Protein AF-A0A929NTL0-F1 (afdb_monomer_lite)

Sequence (170 aa):
MFKVDETRLASDGTKVRCSKCGHVWHVTPGEQPAERVEPVLSARDENDREDRSGGLDEPKTTDESDGEGTPEKEKPSPDGLTDEQRAKLAAARQKKPGGGFRTKVLFILLIVSGVLAAAYYVWQPDVLKKINQASQQPADVGEVDAMPVPAEPEKGGHIVGGEPPPQPAQ

Structure (mmCIF, N/CA/C/O backbone):
data_AF-A0A929NTL0-F1
#
_entry.id   AF-A0A929NTL0-F1
#
loop_
_atom_site.group_PDB
_atom_site.id
_atom_site.type_symbol
_atom_site.label_atom_id
_atom_site.label_alt_id
_atom_site.label_comp_id
_ato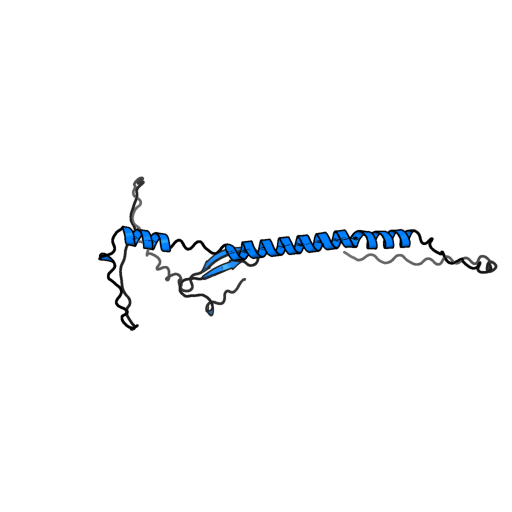m_site.label_asym_id
_atom_site.label_entity_id
_atom_site.label_seq_id
_atom_site.pdbx_PDB_ins_code
_atom_site.Cartn_x
_atom_site.Cartn_y
_atom_site.Cartn_z
_atom_site.occupancy
_atom_site.B_iso_or_equiv
_atom_site.auth_seq_id
_atom_site.auth_comp_id
_atom_site.auth_asym_id
_atom_site.auth_atom_id
_atom_site.pdbx_PDB_model_num
ATOM 1 N N . MET A 1 1 ? -24.865 -14.624 -1.974 1.00 55.94 1 MET A N 1
ATOM 2 C CA . MET A 1 1 ? -25.195 -14.648 -0.531 1.00 55.94 1 MET A CA 1
ATOM 3 C C . MET A 1 1 ? -23.915 -14.895 0.251 1.00 55.94 1 MET A C 1
ATOM 5 O O . MET A 1 1 ? -23.206 -15.835 -0.079 1.00 55.94 1 MET A O 1
ATOM 9 N N . PHE A 1 2 ? -23.583 -14.033 1.209 1.00 67.69 2 PHE A N 1
ATOM 10 C CA . PHE A 1 2 ? -22.428 -14.199 2.098 1.00 67.69 2 PHE A CA 1
ATOM 11 C C . PHE A 1 2 ? -22.909 -14.913 3.366 1.00 67.69 2 PHE A C 1
ATOM 13 O O . PHE A 1 2 ? -23.882 -14.460 3.963 1.00 67.69 2 PHE A O 1
ATOM 20 N N . LYS A 1 3 ? -22.289 -16.039 3.736 1.00 73.94 3 LYS A N 1
ATOM 21 C CA . LYS A 1 3 ? -22.595 -16.765 4.977 1.00 73.94 3 LYS A CA 1
ATOM 22 C C . LYS A 1 3 ? -21.547 -16.392 6.018 1.00 73.94 3 LYS A C 1
ATOM 24 O O . LYS A 1 3 ? -20.358 -16.596 5.784 1.00 73.94 3 LYS A O 1
ATOM 29 N N . VAL A 1 4 ? -21.993 -15.808 7.121 1.00 79.56 4 VAL A N 1
ATOM 30 C CA . VAL A 1 4 ? -21.158 -15.540 8.293 1.00 79.56 4 VAL A CA 1
ATOM 31 C C . VAL A 1 4 ? -21.244 -16.766 9.198 1.00 79.56 4 VAL A C 1
ATOM 33 O O . VAL A 1 4 ? -22.334 -17.276 9.421 1.00 79.56 4 VAL A O 1
ATOM 36 N N . ASP A 1 5 ? -20.103 -17.260 9.670 1.00 82.31 5 ASP A N 1
ATOM 37 C CA . ASP A 1 5 ? -20.047 -18.388 10.600 1.00 82.31 5 ASP A CA 1
ATOM 38 C C . ASP A 1 5 ? -20.305 -17.880 12.024 1.00 82.31 5 ASP A C 1
ATOM 40 O O . ASP A 1 5 ? -19.456 -17.213 12.620 1.00 82.31 5 ASP A O 1
ATOM 44 N N . GLU A 1 6 ? -21.502 -18.151 12.539 1.00 80.00 6 GLU A N 1
ATOM 45 C CA . GLU A 1 6 ? -21.987 -17.678 13.842 1.00 80.00 6 GLU A CA 1
ATOM 46 C C . GLU A 1 6 ? -21.120 -18.176 15.004 1.00 80.00 6 GLU A C 1
ATOM 48 O O . GLU A 1 6 ? -20.975 -17.476 16.002 1.00 80.00 6 GLU A O 1
ATOM 53 N N . THR A 1 7 ? -20.444 -19.319 14.843 1.00 83.56 7 THR A N 1
ATOM 54 C CA . THR A 1 7 ? -19.560 -19.895 15.874 1.00 83.56 7 THR A CA 1
ATOM 55 C C . THR A 1 7 ? -18.317 -19.050 16.154 1.00 83.56 7 THR A C 1
ATOM 57 O O . THR A 1 7 ? -17.641 -19.242 17.164 1.00 83.56 7 THR A O 1
ATOM 60 N N . ARG A 1 8 ? -17.996 -18.108 15.259 1.00 79.31 8 ARG A N 1
ATOM 61 C CA . ARG A 1 8 ? -16.840 -17.212 15.373 1.00 79.31 8 ARG A CA 1
ATOM 62 C C . ARG A 1 8 ? -17.197 -15.806 15.842 1.00 79.31 8 ARG A C 1
ATOM 64 O O . ARG A 1 8 ? -16.289 -14.983 15.972 1.00 79.31 8 ARG A O 1
ATOM 71 N N . LEU A 1 9 ? -18.477 -15.506 16.054 1.00 80.38 9 LEU A N 1
ATOM 72 C CA . LEU A 1 9 ? -18.896 -14.196 16.539 1.00 80.38 9 LEU A CA 1
ATOM 73 C C . LEU A 1 9 ? -18.898 -14.200 18.067 1.00 80.38 9 LEU A C 1
ATOM 75 O O . LEU A 1 9 ? -19.437 -15.102 18.699 1.00 80.38 9 LEU A O 1
ATOM 79 N N . ALA A 1 10 ? -18.281 -13.179 18.659 1.00 79.69 10 ALA A N 1
ATOM 80 C CA . ALA A 1 10 ? -18.352 -12.960 20.098 1.00 79.69 10 ALA A CA 1
ATOM 81 C C . ALA A 1 10 ? -19.790 -12.604 20.514 1.00 79.69 10 ALA A C 1
ATOM 83 O O . ALA A 1 10 ? -20.489 -11.918 19.763 1.00 79.69 10 ALA A O 1
ATOM 84 N N . SER A 1 11 ? -20.189 -13.024 21.719 1.00 77.56 11 SER A N 1
ATOM 85 C CA . SER A 1 11 ? -21.508 -12.762 22.321 1.00 77.56 11 SER A CA 1
ATOM 86 C C . SER A 1 11 ? -21.878 -11.278 22.337 1.00 77.56 11 SER A C 1
ATOM 88 O O . SER A 1 11 ? -23.022 -10.920 22.092 1.00 77.56 11 SER A O 1
ATOM 90 N N . ASP A 1 12 ? -20.890 -10.405 22.532 1.00 81.50 12 ASP A N 1
ATOM 91 C CA . ASP A 1 12 ? -21.095 -8.958 22.704 1.00 81.50 12 ASP A CA 1
ATOM 92 C C . ASP A 1 12 ? -21.202 -8.202 21.365 1.00 81.50 12 ASP A C 1
ATOM 94 O O . ASP A 1 12 ? -21.203 -6.970 21.304 1.00 81.50 12 ASP A O 1
ATOM 98 N N . GLY A 1 13 ? -21.258 -8.948 20.265 1.00 82.75 13 GLY A N 1
ATOM 99 C CA . GLY A 1 13 ? -21.271 -8.426 18.913 1.00 82.75 13 GLY A CA 1
ATOM 100 C C . GLY A 1 13 ? -19.878 -8.241 18.318 1.00 82.75 13 GLY A C 1
ATOM 101 O O . GLY A 1 13 ? -18.884 -7.940 18.977 1.00 82.75 13 GLY A O 1
ATOM 102 N N . THR A 1 14 ? -19.792 -8.450 17.006 1.00 88.94 14 THR A N 1
ATOM 103 C CA . THR A 1 14 ? -18.539 -8.417 16.247 1.00 88.94 14 THR A CA 1
ATOM 104 C C . THR A 1 14 ? -18.628 -7.382 15.131 1.00 88.94 14 THR A C 1
ATOM 106 O O . THR A 1 14 ? -19.611 -7.312 14.392 1.00 88.94 14 THR A O 1
ATOM 109 N N . LYS A 1 15 ? -17.573 -6.569 14.983 1.00 92.69 15 LYS A N 1
ATOM 110 C CA . LYS A 1 15 ? -17.407 -5.687 13.821 1.00 92.69 15 LYS A CA 1
ATOM 111 C C . LYS A 1 15 ? -16.991 -6.519 12.620 1.00 92.69 15 LYS A C 1
ATOM 113 O O . LYS A 1 15 ? -15.911 -7.108 12.617 1.00 92.69 15 LYS A O 1
ATOM 118 N N . VAL A 1 16 ? -17.808 -6.507 11.578 1.00 91.81 16 VAL A N 1
ATOM 119 C CA . VAL A 1 16 ? -17.531 -7.220 10.330 1.00 91.81 16 VAL A CA 1
ATOM 120 C C . VAL A 1 16 ? -17.243 -6.203 9.236 1.00 91.81 16 VAL A C 1
ATOM 122 O O . VAL A 1 16 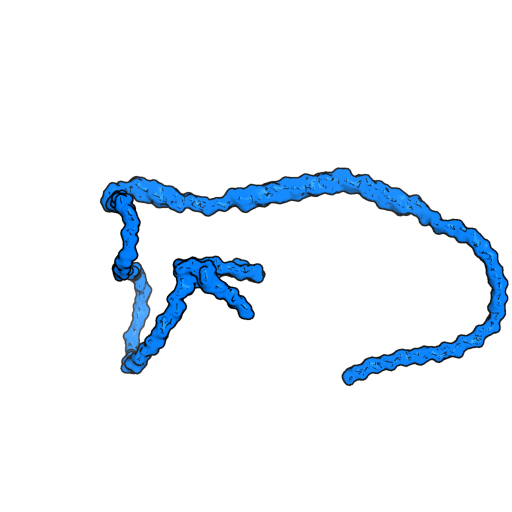? -17.900 -5.166 9.155 1.00 91.81 16 VAL A O 1
ATOM 125 N N . ARG A 1 17 ? -16.237 -6.480 8.403 1.00 92.19 17 ARG A N 1
ATOM 126 C CA . ARG A 1 17 ? -15.831 -5.605 7.299 1.00 92.19 17 ARG A CA 1
ATOM 127 C C . ARG A 1 17 ? -16.072 -6.288 5.959 1.00 92.19 17 ARG A C 1
ATOM 129 O O . ARG A 1 17 ? -15.604 -7.403 5.745 1.00 92.19 17 ARG A O 1
ATOM 136 N N . CYS A 1 18 ? -16.723 -5.590 5.032 1.00 88.69 18 CYS A N 1
ATOM 137 C CA . CYS A 1 18 ? -16.843 -6.041 3.651 1.00 88.69 18 CYS A CA 1
ATOM 138 C C . CYS A 1 18 ? -15.472 -6.082 2.973 1.00 88.69 18 CYS A C 1
ATOM 140 O O . CYS A 1 18 ? -14.798 -5.054 2.889 1.00 88.69 18 CYS A O 1
ATOM 142 N N . SER A 1 19 ? -15.086 -7.220 2.401 1.00 84.94 19 SER A N 1
ATOM 143 C CA . SER A 1 19 ? -13.852 -7.321 1.612 1.00 84.94 19 SER A CA 1
ATOM 144 C C . SER A 1 19 ? -13.919 -6.543 0.292 1.00 84.94 19 SER A C 1
ATOM 146 O O . SER A 1 19 ? -12.888 -6.087 -0.190 1.00 84.94 19 SER A O 1
ATOM 148 N N . LYS A 1 20 ? -15.120 -6.355 -0.278 1.00 88.88 20 LYS A N 1
ATOM 149 C CA . LYS A 1 20 ? -15.306 -5.713 -1.589 1.00 88.88 20 LYS A CA 1
ATOM 150 C C . LYS A 1 20 ? -15.350 -4.185 -1.521 1.00 88.88 20 LYS A C 1
ATOM 152 O O . LYS A 1 20 ? -14.688 -3.527 -2.310 1.00 88.88 20 LYS A O 1
ATOM 157 N N . CYS A 1 21 ? -16.141 -3.620 -0.607 1.00 94.19 21 CYS A N 1
ATOM 158 C CA . CYS A 1 21 ? -16.336 -2.165 -0.500 1.00 94.19 21 CYS A CA 1
ATOM 159 C C . CYS A 1 21 ? -15.774 -1.553 0.790 1.00 94.19 21 CYS A C 1
ATOM 161 O O . CYS A 1 21 ? -15.769 -0.338 0.940 1.00 94.19 21 CYS A O 1
ATOM 163 N N . GLY A 1 22 ? -15.288 -2.367 1.731 1.00 91.62 22 GLY A N 1
ATOM 164 C CA . GLY A 1 22 ? -14.629 -1.881 2.942 1.00 91.62 22 GLY A CA 1
ATOM 165 C C . GLY A 1 22 ? -15.546 -1.345 4.043 1.00 91.62 22 GLY A C 1
ATOM 166 O O . GLY A 1 22 ? -15.014 -1.004 5.100 1.00 91.62 22 GLY A O 1
ATOM 167 N N . HIS A 1 23 ? -16.865 -1.297 3.838 1.00 95.19 23 HIS A N 1
ATOM 168 C CA . HIS A 1 23 ? -17.835 -0.912 4.867 1.00 95.19 23 HIS A CA 1
ATOM 169 C C . HIS A 1 23 ? -17.753 -1.820 6.095 1.00 95.19 23 HIS A C 1
ATOM 171 O O . HIS A 1 23 ? -17.478 -3.016 5.976 1.00 95.19 23 HIS A O 1
ATOM 177 N N . VAL A 1 24 ? -17.985 -1.229 7.265 1.00 93.56 24 VAL A N 1
ATOM 178 C CA . VAL A 1 24 ? -17.940 -1.904 8.561 1.00 93.56 24 VAL A CA 1
ATOM 179 C C . VAL A 1 24 ? -19.319 -1.816 9.197 1.00 93.56 24 VAL A C 1
ATOM 181 O O . VAL A 1 24 ? -19.888 -0.730 9.262 1.00 93.56 24 VAL A O 1
ATOM 184 N N . TRP A 1 25 ? -19.832 -2.942 9.680 1.00 91.12 25 TRP A N 1
ATOM 185 C CA . TRP A 1 25 ? -21.107 -3.036 10.391 1.00 91.12 25 TRP A CA 1
ATOM 186 C C . TRP A 1 25 ? -20.950 -3.862 11.665 1.00 91.12 25 TRP A C 1
ATOM 188 O O . TRP A 1 25 ? -20.018 -4.660 11.797 1.00 91.12 25 TRP A O 1
ATOM 198 N N . HIS A 1 26 ? -21.852 -3.639 12.615 1.00 88.69 26 HIS A N 1
ATOM 199 C CA . HIS A 1 26 ? -21.950 -4.424 13.838 1.00 88.69 26 HIS A CA 1
ATOM 200 C C . HIS A 1 26 ? -22.972 -5.539 13.652 1.00 88.69 26 HIS A C 1
ATOM 202 O O . HIS A 1 26 ? -24.069 -5.290 13.160 1.00 88.69 26 HIS A O 1
ATOM 208 N N . VAL A 1 27 ? -22.594 -6.755 14.039 1.00 88.69 27 VAL A N 1
ATOM 209 C CA . VAL A 1 27 ? -23.499 -7.905 14.103 1.00 88.69 27 VAL A CA 1
ATOM 210 C C . VAL A 1 27 ? -23.486 -8.417 15.529 1.00 88.69 27 VAL A C 1
ATOM 212 O O . VAL A 1 27 ? -22.423 -8.801 16.017 1.00 88.69 27 VAL A O 1
ATOM 215 N N . THR A 1 28 ? -24.646 -8.424 16.173 1.00 86.25 28 THR A N 1
ATOM 216 C CA . THR A 1 28 ? -24.834 -8.983 17.513 1.00 86.25 28 THR A CA 1
ATOM 217 C C . THR A 1 28 ? -25.494 -10.352 17.362 1.00 86.25 28 THR A C 1
ATOM 219 O O . THR A 1 28 ? -26.643 -10.413 16.919 1.00 86.25 28 THR A O 1
ATOM 222 N N . PRO A 1 29 ? -24.785 -11.463 17.631 1.00 74.75 29 PRO A N 1
ATOM 223 C CA . PRO A 1 29 ? -25.396 -12.784 17.597 1.00 74.75 29 PRO A CA 1
ATOM 224 C C . PRO A 1 29 ? -26.289 -12.930 18.833 1.00 74.75 29 PRO A C 1
ATOM 226 O O . PRO A 1 29 ? -25.784 -12.977 19.948 1.00 74.75 29 PRO A O 1
ATOM 229 N N . GLY A 1 30 ? -27.609 -12.983 18.660 1.00 67.38 30 GLY A N 1
ATOM 230 C CA . GLY A 1 30 ? -28.503 -13.336 19.770 1.00 67.38 30 GLY A CA 1
ATOM 231 C C . GLY A 1 30 ? -29.756 -12.492 19.938 1.00 67.38 30 GLY A C 1
ATOM 232 O O . GLY A 1 30 ? -30.653 -12.933 20.646 1.00 67.38 30 GLY A O 1
ATOM 233 N N . GLU A 1 31 ? -29.914 -11.373 19.231 1.00 58.34 31 GLU A N 1
ATOM 234 C CA . GLU A 1 31 ? -31.266 -10.860 18.995 1.00 58.34 31 GLU A CA 1
ATOM 235 C C . GLU A 1 31 ? -31.896 -11.726 17.900 1.00 58.34 31 GLU A C 1
ATOM 237 O O . GLU A 1 31 ? -32.008 -11.335 16.739 1.00 58.34 31 GLU A O 1
ATOM 242 N N . GLN A 1 32 ? -32.327 -12.941 18.273 1.00 57.44 32 GLN A N 1
ATOM 243 C CA . GLN A 1 32 ? -33.576 -13.412 17.685 1.00 57.44 32 GLN A CA 1
ATOM 244 C C . GLN A 1 32 ? -34.550 -12.263 17.934 1.00 57.44 32 GLN A C 1
ATOM 246 O O . GLN A 1 32 ? -34.696 -11.885 19.099 1.00 57.44 32 GLN A O 1
ATOM 251 N N . PRO A 1 33 ? -35.113 -11.633 16.887 1.00 57.84 33 PRO A N 1
ATOM 252 C CA . PRO A 1 33 ? -36.098 -10.590 17.088 1.00 57.84 33 PRO A CA 1
ATOM 253 C C . PRO A 1 33 ? -37.150 -11.228 17.974 1.00 57.84 33 PRO A C 1
ATOM 255 O O . PRO A 1 33 ? -37.790 -12.184 17.532 1.00 57.84 33 PRO A O 1
ATOM 258 N N . ALA A 1 34 ? -37.211 -10.784 19.237 1.00 59.72 34 ALA A N 1
ATOM 259 C CA . ALA A 1 34 ? -38.198 -11.245 20.190 1.00 59.72 34 ALA A CA 1
ATOM 260 C C . ALA A 1 34 ? -39.500 -11.232 19.415 1.00 59.72 34 ALA A C 1
ATOM 262 O O . ALA A 1 34 ? -39.847 -10.186 18.854 1.00 59.72 34 ALA A O 1
ATOM 263 N N . GLU A 1 35 ? -40.067 -12.428 19.238 1.00 58.84 35 GLU A N 1
ATOM 264 C CA . GLU A 1 35 ? -41.276 -12.675 18.477 1.00 58.84 35 GLU A CA 1
ATOM 265 C C . GLU A 1 35 ? -42.176 -11.479 18.707 1.00 58.84 35 GLU A C 1
ATOM 267 O O . GLU A 1 35 ? -42.528 -11.181 19.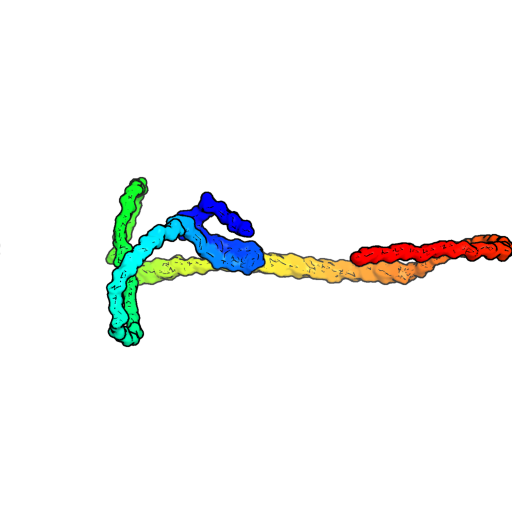849 1.00 58.84 35 GLU A O 1
ATOM 272 N N . ARG A 1 36 ? -42.359 -10.687 17.646 1.00 56.22 36 ARG A N 1
ATOM 273 C CA . ARG A 1 36 ? -43.106 -9.443 17.691 1.00 56.22 36 ARG A CA 1
ATOM 274 C C . ARG A 1 36 ? -44.496 -9.846 18.144 1.00 56.22 36 ARG A C 1
ATOM 276 O O . ARG A 1 36 ? -45.300 -10.247 17.310 1.00 56.22 36 ARG A O 1
ATOM 283 N N . VAL A 1 37 ? -44.742 -9.791 19.452 1.00 60.34 37 VAL A N 1
ATOM 284 C CA . VAL A 1 37 ? -46.067 -9.900 20.037 1.00 60.34 37 VAL A CA 1
ATOM 285 C C . VAL A 1 37 ? -46.812 -8.771 19.365 1.00 60.34 37 VAL A C 1
ATOM 287 O O . VAL A 1 37 ? -46.545 -7.599 19.642 1.00 60.34 37 VAL A O 1
ATOM 290 N N . GLU A 1 38 ? -47.619 -9.116 18.365 1.00 54.75 38 GLU A N 1
ATOM 291 C CA . GLU A 1 38 ? -48.446 -8.141 17.689 1.00 54.75 38 GLU A CA 1
ATOM 292 C C . GLU A 1 38 ? -49.238 -7.446 18.792 1.00 54.75 38 GLU A C 1
ATOM 294 O O . GLU A 1 38 ? -49.941 -8.126 19.549 1.00 54.75 38 GLU A O 1
ATOM 299 N N . PRO A 1 39 ? -49.086 -6.124 18.976 1.00 56.94 39 PRO A N 1
ATOM 300 C CA . PRO A 1 39 ? -49.970 -5.428 19.878 1.00 56.94 39 PRO A CA 1
ATOM 301 C C . PRO A 1 39 ? -51.368 -5.645 19.309 1.00 56.94 39 PRO A C 1
ATOM 303 O O . PRO A 1 39 ? -51.672 -5.194 18.204 1.00 56.94 39 PRO A O 1
ATOM 306 N N . VAL A 1 40 ? -52.190 -6.398 20.044 1.00 58.34 40 VAL A N 1
ATOM 307 C CA . VAL A 1 40 ? -53.627 -6.485 19.812 1.00 58.34 40 VAL A CA 1
ATOM 308 C C . VAL A 1 40 ? -54.096 -5.048 19.655 1.00 58.34 40 VAL A C 1
ATOM 310 O O . VAL A 1 40 ? -54.000 -4.261 20.595 1.00 58.34 40 VAL A O 1
ATOM 313 N N . LEU A 1 41 ? -54.511 -4.706 18.435 1.00 52.31 41 LEU A N 1
ATOM 314 C CA . LEU A 1 41 ? -55.059 -3.413 18.061 1.00 52.31 41 LEU A CA 1
ATOM 315 C C . LEU A 1 41 ? -56.325 -3.173 18.890 1.00 52.31 41 LEU A C 1
ATOM 317 O O . LEU A 1 41 ? -57.441 -3.447 18.452 1.00 52.31 41 LEU A O 1
ATOM 321 N N . SER A 1 42 ? -56.166 -2.670 20.108 1.00 50.28 42 SER A N 1
ATOM 322 C CA . SER A 1 42 ? -57.225 -1.978 20.819 1.00 50.28 42 SER A CA 1
ATOM 323 C C . SER A 1 42 ? -57.396 -0.630 20.131 1.00 50.28 42 SER A C 1
ATOM 325 O O . SER A 1 42 ? -56.659 0.323 20.371 1.00 50.28 42 SER A O 1
ATOM 327 N N . ALA A 1 43 ? -58.366 -0.589 19.219 1.00 60.91 43 ALA A N 1
ATOM 328 C CA . ALA A 1 43 ? -58.893 0.631 18.636 1.00 60.91 43 ALA A CA 1
ATOM 329 C C . ALA A 1 43 ? -59.174 1.647 19.751 1.00 60.91 43 ALA A C 1
ATOM 331 O O . ALA A 1 43 ? -60.069 1.444 20.576 1.00 60.91 43 ALA A O 1
ATOM 332 N N . ARG A 1 44 ? -58.397 2.729 19.796 1.00 52.34 44 ARG A N 1
ATOM 333 C CA . ARG A 1 44 ? -58.726 3.884 20.621 1.00 52.34 44 ARG A CA 1
ATOM 334 C C . ARG A 1 44 ? -58.268 5.164 19.939 1.00 52.34 44 ARG A C 1
ATOM 336 O O . ARG A 1 44 ? -57.080 5.447 19.879 1.00 52.34 44 ARG A O 1
ATOM 343 N N . ASP A 1 45 ? -59.287 5.846 19.427 1.00 54.78 45 ASP A N 1
ATOM 344 C CA . ASP A 1 45 ? -59.464 7.284 19.251 1.00 54.78 45 ASP A CA 1
ATOM 345 C C . ASP A 1 45 ? -58.250 8.147 18.901 1.00 54.78 45 ASP A C 1
ATOM 347 O O . ASP A 1 45 ? -57.383 8.444 19.722 1.00 54.78 45 ASP A O 1
ATOM 351 N N . GLU A 1 46 ? -58.317 8.664 17.676 1.00 59.44 46 GLU A N 1
ATOM 352 C CA . GLU A 1 46 ? -57.721 9.923 17.256 1.00 59.44 46 GLU A CA 1
ATOM 353 C C . GLU A 1 46 ? -58.180 11.066 18.175 1.00 59.44 46 GLU A C 1
ATOM 355 O O . GLU A 1 46 ? -59.354 11.435 18.179 1.00 59.44 46 GLU A O 1
ATOM 360 N N . ASN A 1 47 ? -57.257 11.668 18.930 1.00 54.78 47 ASN A N 1
ATOM 361 C CA . ASN A 1 47 ? -57.426 13.051 19.365 1.00 54.78 47 ASN A CA 1
ATOM 362 C C . ASN A 1 47 ? -56.081 13.723 19.686 1.00 54.78 47 ASN A C 1
ATOM 364 O O . ASN A 1 47 ? -55.374 13.321 20.607 1.00 54.78 47 ASN A O 1
ATOM 368 N N . ASP A 1 48 ? -55.764 14.734 18.875 1.00 52.62 48 ASP A N 1
ATOM 369 C CA . ASP A 1 48 ? -55.085 15.995 19.200 1.00 52.62 48 ASP A CA 1
ATOM 370 C C . ASP A 1 48 ? -54.115 16.059 20.400 1.00 52.62 48 ASP A C 1
ATOM 372 O O . ASP A 1 48 ? -54.545 16.069 21.555 1.00 52.62 48 ASP A O 1
ATOM 376 N N . ARG A 1 49 ? -52.824 16.327 20.127 1.00 47.28 49 ARG A N 1
ATOM 377 C CA . ARG A 1 49 ? -52.168 17.621 20.454 1.00 47.28 49 ARG A CA 1
ATOM 378 C C . ARG A 1 49 ? -50.639 17.614 20.299 1.00 47.28 49 ARG A C 1
ATOM 380 O O . ARG A 1 49 ? -49.942 16.813 20.906 1.00 47.28 49 ARG A O 1
ATOM 387 N N . GLU A 1 50 ? -50.183 18.605 19.534 1.00 52.16 50 GLU A N 1
ATOM 388 C CA . GLU A 1 50 ? -49.118 19.586 19.820 1.00 52.16 50 GLU A CA 1
ATOM 389 C C . GLU A 1 50 ? -47.755 19.134 20.390 1.00 52.16 50 GLU A C 1
ATOM 391 O O . GLU A 1 50 ? -47.614 18.727 21.539 1.00 52.16 50 GLU A O 1
ATOM 396 N N . ASP A 1 51 ? -46.733 19.362 19.556 1.00 52.28 51 ASP A N 1
ATOM 397 C CA . ASP A 1 51 ? -45.522 20.149 19.843 1.00 52.28 51 ASP A CA 1
ATOM 398 C C . ASP A 1 51 ? -45.017 20.166 21.300 1.00 52.28 51 ASP A C 1
ATOM 400 O O . ASP A 1 51 ? -45.500 20.912 22.155 1.00 52.28 51 ASP A O 1
ATOM 404 N N . ARG A 1 52 ? -43.955 19.392 21.557 1.00 47.06 52 ARG A N 1
ATOM 405 C CA . ARG A 1 52 ? -43.022 19.648 22.659 1.00 47.06 52 ARG A CA 1
ATOM 406 C C . ARG A 1 52 ? -41.596 19.276 22.269 1.00 47.06 52 ARG A C 1
ATOM 408 O O . ARG A 1 52 ? -41.170 18.128 22.341 1.00 47.06 52 ARG A O 1
ATOM 415 N N . SER A 1 53 ? -40.839 20.306 21.915 1.00 57.62 53 SER A N 1
ATOM 416 C CA . SER A 1 53 ? -39.402 20.393 22.158 1.00 57.62 53 SER A CA 1
ATOM 417 C C . SER A 1 53 ? -39.076 20.234 23.654 1.00 57.62 53 SER A C 1
ATOM 419 O O . SER A 1 53 ? -39.694 20.892 24.492 1.00 57.62 53 SER A O 1
ATOM 421 N N . GLY A 1 54 ? -38.057 19.433 23.969 1.00 46.69 54 GLY A N 1
ATOM 422 C CA . GLY A 1 54 ? -37.528 19.179 25.317 1.00 46.69 54 GLY A CA 1
ATOM 423 C C . GLY A 1 54 ? -37.418 17.668 25.520 1.00 46.69 54 GLY A C 1
ATOM 424 O O . GLY A 1 54 ? -38.399 16.964 25.363 1.00 46.69 54 GLY A O 1
ATOM 425 N N . GLY A 1 55 ? -36.256 17.068 25.737 1.00 48.19 55 GLY A N 1
ATOM 426 C CA . GLY A 1 55 ? -35.222 17.482 26.666 1.00 48.19 55 GLY A CA 1
ATOM 427 C C . GLY A 1 55 ? -35.148 16.402 27.745 1.00 48.19 55 GLY A C 1
ATOM 428 O O . GLY A 1 55 ? -36.142 16.160 28.413 1.00 48.19 55 GLY A O 1
ATOM 429 N N . LEU A 1 56 ? -33.950 15.833 27.888 1.00 50.88 56 LE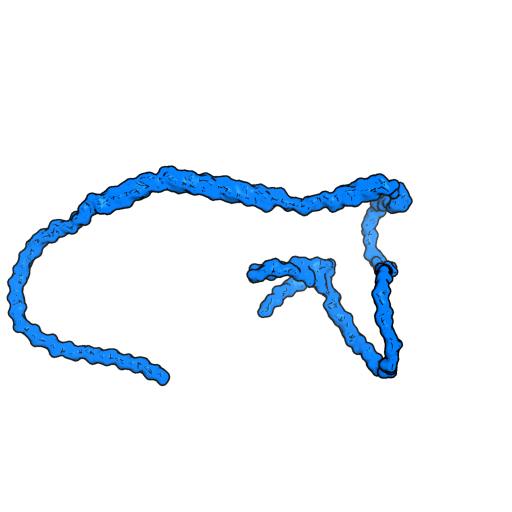U A N 1
ATOM 430 C CA . LEU A 1 56 ? -33.456 15.035 29.009 1.00 50.88 56 LEU A CA 1
ATOM 431 C C . LEU A 1 56 ? -33.951 13.586 29.234 1.00 50.88 56 LEU A C 1
ATOM 433 O O . LEU A 1 56 ? -35.102 13.222 29.034 1.00 50.88 56 LEU A O 1
ATOM 437 N N . ASP A 1 57 ? -32.967 12.846 29.755 1.00 46.34 57 ASP A N 1
ATOM 438 C CA . ASP A 1 57 ? -33.010 11.697 30.662 1.00 46.34 57 ASP A CA 1
ATOM 439 C C . ASP A 1 57 ? -32.861 10.272 30.098 1.00 46.34 57 ASP A C 1
ATOM 441 O O . ASP A 1 57 ? -33.722 9.693 29.438 1.00 46.34 57 ASP A O 1
ATOM 445 N N . GLU A 1 58 ? -31.694 9.710 30.445 1.00 53.00 58 GLU A N 1
ATOM 446 C CA . GLU A 1 58 ? -31.408 8.285 30.604 1.00 53.00 58 GLU A CA 1
ATOM 447 C C . GLU A 1 58 ? -32.571 7.517 31.250 1.00 53.00 58 GLU A C 1
ATOM 449 O O . GLU A 1 58 ? -33.105 7.946 32.274 1.00 53.00 58 GLU A O 1
ATOM 454 N N . PRO A 1 59 ? -32.811 6.274 30.812 1.00 58.44 59 PRO A N 1
ATOM 455 C CA . PRO A 1 59 ? -33.281 5.233 31.703 1.00 58.44 59 PRO A CA 1
ATOM 456 C C . PRO A 1 59 ? -32.096 4.413 32.231 1.00 58.44 59 PRO A C 1
ATOM 458 O O . PRO A 1 59 ? -31.511 3.570 31.551 1.00 58.44 59 PRO A O 1
ATOM 461 N N . LYS A 1 60 ? -31.788 4.662 33.504 1.00 58.31 60 LYS A N 1
ATOM 462 C CA . LYS A 1 60 ? -31.163 3.720 34.431 1.00 58.31 60 LYS A CA 1
ATOM 463 C C . LYS A 1 60 ? -32.180 2.628 34.785 1.00 58.31 60 LYS A C 1
ATOM 465 O O . LYS A 1 60 ? -33.192 2.953 35.396 1.00 58.31 60 LYS A O 1
ATOM 470 N N . THR A 1 61 ? -31.865 1.363 34.509 1.00 50.06 61 THR A N 1
ATOM 471 C CA . THR A 1 61 ? -32.452 0.175 35.173 1.00 50.06 61 THR A CA 1
ATOM 472 C C . THR A 1 61 ? -31.371 -0.922 35.217 1.00 50.06 61 THR A C 1
ATOM 474 O O . THR A 1 61 ? -30.891 -1.322 34.160 1.00 50.06 61 THR A O 1
ATOM 477 N N . THR A 1 62 ? -30.714 -1.205 36.353 1.00 48.00 62 THR A N 1
ATOM 478 C CA . THR A 1 62 ? -31.096 -2.191 37.404 1.00 48.00 62 THR A CA 1
ATOM 479 C C . THR A 1 62 ? -31.380 -3.578 36.814 1.00 48.00 62 THR A C 1
ATOM 481 O O . THR A 1 62 ? -32.337 -3.700 36.060 1.00 48.00 62 THR A O 1
ATOM 484 N N . ASP A 1 63 ? -30.455 -4.538 36.979 1.00 44.34 63 ASP A N 1
ATOM 485 C CA . ASP A 1 63 ? -30.491 -5.626 38.007 1.00 44.34 63 ASP A CA 1
ATOM 486 C C . ASP A 1 63 ? -31.247 -6.839 37.400 1.00 44.34 63 ASP A C 1
ATOM 488 O O . ASP A 1 63 ? -32.254 -6.625 36.743 1.00 44.34 63 ASP A O 1
ATOM 492 N N . GLU A 1 64 ? -30.864 -8.117 37.402 1.00 50.50 64 GLU A N 1
ATOM 493 C CA . GLU A 1 64 ? -29.982 -9.001 38.173 1.00 50.50 64 GLU A CA 1
ATOM 494 C C . GLU A 1 64 ? -29.608 -10.185 37.248 1.00 50.50 64 GLU A C 1
ATOM 496 O O . GLU A 1 64 ? -30.423 -10.581 36.412 1.00 50.50 64 GLU A O 1
ATOM 501 N N . SER A 1 65 ? -28.438 -10.816 37.409 1.00 47.19 65 SER A N 1
ATOM 502 C CA . SER A 1 65 ? -28.360 -12.283 37.269 1.00 47.19 65 SER A CA 1
ATOM 503 C C . SER A 1 65 ? -27.072 -12.836 37.875 1.00 47.19 65 SER A C 1
ATOM 505 O O . SER A 1 65 ? -25.960 -12.437 37.523 1.00 47.19 65 SER A O 1
ATOM 507 N N . ASP A 1 66 ? -27.288 -13.734 38.825 1.00 52.44 66 ASP A N 1
ATOM 508 C CA . ASP A 1 66 ? -26.356 -14.365 39.742 1.00 52.44 66 ASP A CA 1
ATOM 509 C C . ASP A 1 66 ? -25.312 -15.305 39.118 1.00 52.44 66 ASP A C 1
ATOM 511 O O . ASP A 1 66 ? -25.580 -16.043 38.175 1.00 52.44 66 ASP A O 1
ATOM 515 N N . GLY A 1 67 ? -24.166 -15.381 39.808 1.00 47.22 67 GLY A N 1
ATOM 516 C CA . GLY A 1 67 ? -23.440 -16.637 40.031 1.00 47.22 67 GLY A CA 1
ATOM 517 C C . GLY A 1 67 ? -22.267 -16.946 39.096 1.00 47.22 67 GLY A C 1
ATOM 518 O O . GLY A 1 67 ? -22.451 -17.407 37.981 1.00 47.22 67 GLY A O 1
ATOM 519 N N . GLU A 1 68 ? -21.028 -16.789 39.578 1.00 44.28 68 GLU A N 1
ATOM 520 C CA . GLU A 1 68 ? -20.234 -17.899 40.150 1.00 44.28 68 GLU A CA 1
ATOM 521 C C . GLU A 1 68 ? -18.787 -17.433 40.454 1.00 44.28 68 GLU A C 1
ATOM 523 O O . GLU A 1 68 ? -18.203 -16.595 39.766 1.00 44.28 68 GLU A O 1
ATOM 528 N N . GLY A 1 69 ? -18.242 -17.902 41.579 1.00 53.47 69 GLY A N 1
ATOM 529 C CA . GLY A 1 69 ? -17.189 -17.241 42.354 1.00 53.47 69 GLY A CA 1
ATOM 530 C C . GLY A 1 69 ? -15.813 -17.101 41.693 1.00 53.47 69 GLY A C 1
ATOM 531 O O . GLY A 1 69 ? -15.193 -18.061 41.244 1.00 53.47 69 GLY A O 1
ATOM 532 N N . THR A 1 70 ? -15.279 -15.881 41.756 1.00 49.53 70 THR A N 1
ATOM 533 C CA . THR A 1 70 ? -13.870 -15.551 41.490 1.00 49.53 70 THR A CA 1
ATOM 534 C C . THR A 1 70 ? -13.314 -14.874 42.753 1.00 49.53 70 THR A C 1
ATOM 536 O O . THR A 1 70 ? -14.035 -14.065 43.339 1.00 49.53 70 THR A O 1
ATOM 539 N N . PRO A 1 71 ? -12.090 -15.193 43.223 1.00 50.97 71 PRO A N 1
ATOM 540 C CA . PRO A 1 71 ? -11.602 -14.797 44.546 1.00 50.97 71 PRO A CA 1
ATOM 541 C C . PRO A 1 71 ? -11.665 -13.282 44.750 1.00 50.97 71 PRO A C 1
ATOM 543 O O . PRO A 1 71 ? -11.181 -12.520 43.908 1.00 50.97 71 PRO A O 1
ATOM 546 N N . GLU A 1 72 ? -12.258 -12.876 45.877 1.00 49.03 72 GLU A N 1
ATOM 547 C CA . GLU A 1 72 ? -12.360 -11.500 46.361 1.00 49.03 72 GLU A CA 1
ATOM 548 C C . GLU A 1 72 ? -10.989 -10.824 46.363 1.00 49.03 72 GLU A C 1
ATOM 550 O O . GLU A 1 72 ? -10.202 -10.895 47.305 1.00 49.03 72 GLU A O 1
ATOM 555 N N . LYS A 1 73 ? -10.702 -10.122 45.272 1.00 54.22 73 LYS A N 1
ATOM 556 C CA . LYS A 1 73 ? -9.746 -9.032 45.275 1.00 54.22 73 LYS A CA 1
ATOM 557 C C . LYS A 1 73 ? -10.554 -7.799 45.630 1.00 54.22 73 LYS A C 1
ATOM 559 O O . LYS A 1 73 ? -11.172 -7.208 44.747 1.00 54.22 73 LYS A O 1
ATOM 564 N N . GLU A 1 74 ? -10.601 -7.519 46.929 1.00 52.34 74 GLU A N 1
ATOM 565 C CA . GLU A 1 74 ? -11.204 -6.355 47.581 1.00 52.34 74 GLU A CA 1
ATOM 566 C C . GLU A 1 74 ? -11.141 -5.134 46.648 1.00 52.34 74 GLU A C 1
ATOM 568 O O . GLU A 1 74 ? -10.090 -4.516 46.448 1.00 52.34 74 GLU A O 1
ATOM 573 N N . LYS A 1 75 ? -12.252 -4.868 45.948 1.00 51.41 75 LYS A N 1
ATOM 574 C CA . LYS A 1 75 ? -12.376 -3.703 45.074 1.00 51.41 75 LYS A CA 1
ATOM 575 C C . LYS A 1 75 ? -12.532 -2.513 46.016 1.00 51.41 75 LYS A C 1
ATOM 577 O O . LYS A 1 75 ? -13.534 -2.473 46.728 1.00 51.41 75 LYS A O 1
ATOM 582 N N . PRO A 1 76 ? -11.583 -1.562 46.052 1.00 61.38 76 PRO A N 1
ATOM 583 C CA . PRO A 1 76 ? -11.744 -0.377 46.877 1.00 61.38 76 PRO A CA 1
ATOM 584 C C . PRO A 1 76 ? -13.029 0.332 46.448 1.00 61.38 76 PRO A C 1
ATOM 586 O O . PRO A 1 76 ? -13.229 0.604 45.261 1.00 61.38 76 PRO A O 1
ATOM 589 N N . SER A 1 77 ? -13.913 0.560 47.418 1.00 58.84 77 SER A N 1
ATOM 590 C CA . SER A 1 77 ? -15.196 1.221 47.207 1.00 58.84 77 SER A CA 1
ATOM 591 C C . SER A 1 77 ? -14.974 2.573 46.500 1.00 58.84 77 SER A C 1
ATOM 593 O O . SER A 1 77 ? -14.132 3.358 46.950 1.00 58.84 77 SER A O 1
ATOM 595 N N . PRO A 1 78 ? -15.658 2.855 45.374 1.00 58.25 78 PRO A N 1
ATOM 596 C CA . PRO A 1 78 ? -15.380 4.017 44.526 1.00 58.25 78 PRO A CA 1
ATOM 597 C C . PRO A 1 78 ? -15.799 5.365 45.136 1.00 58.25 78 PRO A C 1
ATOM 599 O O . PRO A 1 78 ? -15.496 6.404 44.549 1.00 58.25 78 PRO A O 1
ATOM 602 N N . ASP A 1 79 ? -16.446 5.369 46.303 1.00 63.59 79 ASP A N 1
ATOM 603 C CA . ASP A 1 79 ? -17.019 6.572 46.925 1.00 63.59 79 ASP A CA 1
ATOM 604 C C . ASP A 1 79 ? -16.004 7.454 47.676 1.00 63.59 79 ASP A C 1
ATOM 606 O O . ASP A 1 79 ? -16.360 8.514 48.183 1.00 63.59 79 ASP A O 1
ATOM 610 N N . GLY A 1 80 ? -14.727 7.060 47.725 1.00 63.72 80 GLY A N 1
ATOM 611 C CA . GLY A 1 80 ? -13.665 7.822 48.398 1.00 63.72 80 GLY A CA 1
ATOM 612 C C . GLY A 1 80 ? -12.663 8.530 47.481 1.00 63.72 80 GLY A C 1
ATOM 613 O O . GLY A 1 80 ? -11.724 9.149 47.983 1.00 63.72 80 GLY A O 1
ATOM 614 N N . LEU A 1 81 ? -12.788 8.418 46.153 1.00 61.22 81 LEU A N 1
ATOM 615 C CA . LEU A 1 81 ? -11.801 9.015 45.249 1.00 61.22 81 LEU A CA 1
ATOM 616 C C . LEU A 1 81 ? -12.053 10.514 45.087 1.00 61.22 81 LEU A C 1
ATOM 618 O O . LEU A 1 81 ? -13.079 10.931 44.553 1.00 61.22 81 LEU A O 1
ATOM 622 N N . THR A 1 82 ? -11.070 11.315 45.492 1.00 78.19 82 THR A N 1
ATOM 623 C CA . THR A 1 82 ? -11.057 12.762 45.263 1.00 78.19 82 THR A CA 1
ATOM 624 C C . THR A 1 82 ? -11.172 13.080 43.769 1.00 78.19 82 THR A C 1
ATOM 626 O O . THR A 1 82 ? -10.683 12.325 42.919 1.00 78.19 82 THR A O 1
ATOM 629 N N . ASP A 1 83 ? -11.774 14.225 43.432 1.00 79.94 83 ASP A N 1
ATOM 630 C CA . ASP A 1 83 ? -11.932 14.684 42.041 1.00 79.94 83 ASP A CA 1
ATOM 631 C C . ASP A 1 83 ? -10.604 14.692 41.267 1.00 79.94 83 ASP A C 1
ATOM 633 O O . ASP A 1 83 ? -10.562 14.413 40.067 1.00 79.94 83 ASP A O 1
ATOM 637 N N . GLU A 1 84 ? -9.489 14.901 41.969 1.00 77.50 84 GLU A N 1
ATOM 638 C CA . GLU A 1 84 ? -8.142 14.836 41.409 1.00 77.50 84 GLU A CA 1
ATOM 639 C C . GLU A 1 84 ? -7.747 13.418 40.957 1.00 77.50 84 GLU A C 1
ATOM 641 O O . GLU A 1 84 ? -7.174 13.239 39.878 1.00 77.50 84 GLU A O 1
ATOM 646 N N . GLN A 1 85 ? -8.098 12.380 41.724 1.00 78.88 85 GLN A N 1
ATOM 647 C CA . GLN A 1 85 ? -7.859 10.990 41.325 1.00 78.88 85 GLN A CA 1
ATOM 648 C C . GLN A 1 85 ? -8.800 10.554 40.195 1.00 78.88 85 GLN A C 1
ATOM 650 O O . GLN A 1 85 ? -8.381 9.809 39.301 1.00 78.88 85 GLN A O 1
ATOM 655 N N . ARG A 1 86 ? -10.033 11.077 40.171 1.00 75.75 86 ARG A N 1
ATOM 656 C CA . ARG A 1 86 ? -10.995 10.857 39.079 1.00 75.75 86 ARG A CA 1
ATOM 657 C C . ARG A 1 86 ? -10.518 11.490 37.770 1.00 75.75 86 ARG A C 1
ATOM 659 O O . ARG A 1 86 ? -10.555 10.835 36.726 1.00 75.75 86 ARG A O 1
ATOM 666 N N . ALA A 1 87 ? -9.970 12.705 37.831 1.00 77.69 87 ALA A N 1
ATOM 667 C CA . ALA A 1 87 ? -9.354 13.381 36.689 1.00 77.69 87 ALA A CA 1
ATOM 668 C C . ALA A 1 87 ? -8.111 12.632 36.177 1.00 77.69 87 ALA A C 1
ATOM 670 O O . ALA A 1 87 ? -7.935 12.467 34.967 1.00 77.69 87 ALA A O 1
ATOM 671 N N . LYS A 1 88 ? -7.284 12.090 37.080 1.00 77.75 88 LYS A N 1
ATOM 672 C CA . LYS A 1 88 ? -6.112 11.273 36.716 1.00 77.75 88 LYS A CA 1
ATOM 673 C C . LYS A 1 88 ? -6.499 9.953 36.041 1.00 77.75 88 LYS A C 1
ATOM 675 O O . LYS A 1 88 ? -5.859 9.556 35.068 1.00 77.75 88 LYS A O 1
ATOM 680 N N . LEU A 1 89 ? -7.563 9.296 36.505 1.00 74.62 89 LEU A N 1
ATOM 681 C CA . LEU A 1 89 ? -8.111 8.080 35.887 1.00 74.62 89 LEU A CA 1
ATOM 682 C C . LEU A 1 89 ? -8.756 8.359 34.521 1.00 74.62 89 LEU A C 1
ATOM 684 O O . LEU A 1 89 ? -8.570 7.575 33.586 1.00 74.62 89 LEU A O 1
ATOM 688 N N . ALA A 1 90 ? -9.448 9.491 34.370 1.00 69.88 90 ALA A N 1
ATOM 689 C CA . ALA A 1 90 ? -9.992 9.933 33.086 1.00 69.88 90 ALA A CA 1
ATOM 690 C C . ALA A 1 90 ? -8.878 10.276 32.077 1.00 69.88 90 ALA A C 1
ATOM 692 O O . ALA A 1 90 ? -8.952 9.879 30.912 1.00 69.88 90 ALA A O 1
ATOM 693 N N . ALA A 1 91 ? -7.798 10.919 32.530 1.00 69.50 91 ALA A N 1
ATOM 694 C CA . ALA A 1 91 ? -6.625 11.206 31.705 1.00 69.50 91 ALA A CA 1
ATOM 695 C C . ALA A 1 91 ? -5.861 9.929 31.304 1.00 69.50 91 ALA A C 1
ATOM 697 O O . ALA A 1 91 ? -5.412 9.806 30.163 1.00 69.50 91 ALA A O 1
ATOM 698 N N . ALA A 1 92 ? -5.770 8.934 32.195 1.00 68.25 92 ALA A N 1
ATOM 699 C CA . ALA A 1 92 ? -5.106 7.658 31.915 1.00 68.25 92 ALA A CA 1
ATOM 700 C C . ALA A 1 92 ? -5.847 6.786 30.879 1.00 68.25 92 ALA A C 1
ATOM 702 O O . ALA A 1 92 ? -5.228 5.933 30.234 1.00 68.25 92 ALA A O 1
ATOM 703 N N . ARG A 1 93 ? -7.156 7.004 30.681 1.00 62.59 93 ARG A N 1
ATOM 704 C CA . ARG A 1 93 ? -7.959 6.305 29.661 1.00 62.59 93 ARG A CA 1
ATOM 705 C C . ARG A 1 93 ? -7.758 6.836 28.241 1.00 62.59 93 ARG A C 1
ATOM 707 O O . ARG A 1 93 ? -8.112 6.138 27.294 1.00 62.59 93 ARG A O 1
ATOM 714 N N . GLN A 1 94 ? -7.104 7.983 28.050 1.00 61.66 94 GLN A N 1
ATOM 715 C CA . GLN A 1 94 ? -6.713 8.459 26.718 1.00 61.66 94 GLN A CA 1
ATOM 716 C C . GLN A 1 94 ? -5.421 7.790 26.219 1.00 61.66 94 GLN A C 1
ATOM 718 O O . GLN A 1 94 ? -4.459 8.449 25.818 1.00 61.66 94 GLN A O 1
ATOM 723 N N . LYS A 1 95 ? -5.370 6.454 26.201 1.00 56.28 95 LYS A N 1
ATOM 724 C CA . LYS A 1 95 ? -4.345 5.754 25.418 1.00 56.28 95 LYS A CA 1
ATOM 725 C C . LYS A 1 95 ? -4.689 5.933 23.941 1.00 56.28 95 LYS A C 1
ATOM 727 O O . LYS A 1 95 ? -5.515 5.207 23.396 1.00 56.28 95 LYS A O 1
ATOM 732 N N . LYS A 1 96 ? -4.072 6.944 23.315 1.00 62.62 96 LYS A N 1
ATOM 733 C CA . LYS A 1 96 ? -4.151 7.218 21.873 1.00 62.62 96 LYS A CA 1
ATOM 734 C C . LYS A 1 96 ? -4.015 5.897 21.097 1.00 62.62 96 LYS A C 1
ATOM 736 O O . LYS A 1 96 ? -3.020 5.197 21.305 1.00 62.62 96 LYS A O 1
ATOM 741 N N . PRO A 1 97 ? -4.980 5.538 20.230 1.00 53.94 97 PRO A N 1
ATOM 742 C CA . PRO A 1 97 ? -4.918 4.297 19.470 1.00 53.94 97 PRO A CA 1
ATOM 743 C C . PRO A 1 97 ? -3.628 4.287 18.646 1.00 53.94 97 PRO A C 1
ATOM 745 O O . PRO A 1 97 ? -3.299 5.265 17.975 1.00 53.94 97 PRO A O 1
ATOM 748 N N . GLY A 1 98 ? -2.858 3.205 18.772 1.00 56.81 98 GLY A N 1
ATOM 749 C CA . GLY A 1 98 ? -1.485 3.085 18.288 1.00 56.81 98 GLY A CA 1
ATOM 750 C C . GLY A 1 98 ? -1.332 3.341 16.788 1.00 56.81 98 GLY A C 1
ATOM 751 O O . GLY A 1 98 ? -1.366 2.419 15.980 1.00 56.81 98 GLY A O 1
ATOM 752 N N . GLY A 1 99 ? -1.089 4.597 16.415 1.00 61.56 99 GLY A N 1
ATOM 753 C CA . GLY A 1 99 ? -0.777 5.010 15.042 1.00 61.56 99 GLY A CA 1
ATOM 754 C C . GLY A 1 99 ? 0.660 4.702 14.605 1.00 61.56 99 GLY A C 1
ATOM 755 O O . GLY A 1 99 ? 0.998 4.873 13.439 1.00 61.56 99 GLY A O 1
ATOM 756 N N . GLY A 1 100 ? 1.519 4.224 15.511 1.00 76.38 100 GLY A N 1
ATOM 757 C CA . GLY A 1 100 ? 2.955 4.096 15.251 1.00 76.38 100 GLY A CA 1
ATOM 758 C C . GLY A 1 100 ? 3.335 3.032 14.217 1.00 76.38 100 GLY A C 1
ATOM 759 O O . GLY A 1 100 ? 4.321 3.210 13.507 1.00 76.38 100 GLY A O 1
ATOM 760 N N . PHE A 1 101 ? 2.574 1.940 14.094 1.00 83.88 101 PHE A N 1
ATOM 761 C CA . PHE A 1 101 ? 2.944 0.856 13.176 1.00 83.88 101 PHE A CA 1
ATOM 762 C C . PHE A 1 101 ? 2.758 1.257 11.710 1.00 83.88 101 PHE A C 1
ATOM 764 O O . PHE A 1 101 ? 3.665 1.081 10.903 1.00 83.88 101 PHE A O 1
ATOM 771 N N . ARG A 1 102 ? 1.620 1.876 11.373 1.00 86.00 102 ARG A N 1
ATOM 772 C CA . ARG A 1 102 ? 1.337 2.313 9.996 1.00 86.00 102 ARG A CA 1
ATOM 773 C C . ARG A 1 102 ? 2.337 3.363 9.521 1.00 86.00 102 ARG A C 1
ATOM 775 O O . ARG A 1 102 ? 2.855 3.242 8.418 1.00 86.00 102 ARG A O 1
ATOM 782 N N . THR A 1 103 ? 2.665 4.336 10.371 1.00 90.94 103 THR A N 1
ATOM 783 C CA . THR A 1 103 ? 3.648 5.373 10.033 1.00 90.94 103 THR A CA 1
ATOM 784 C C . THR A 1 103 ? 5.042 4.787 9.815 1.00 90.94 103 THR A C 1
ATOM 786 O O . THR A 1 103 ? 5.710 5.161 8.856 1.00 90.94 103 THR A O 1
ATOM 789 N N . LYS A 1 104 ? 5.470 3.822 10.643 1.00 92.06 104 LYS A N 1
ATOM 790 C CA . LYS A 1 104 ? 6.759 3.134 10.456 1.00 92.06 104 LYS A CA 1
ATOM 791 C C . LYS A 1 104 ? 6.804 2.333 9.153 1.00 92.06 104 LYS A C 1
ATOM 793 O O . LYS A 1 104 ? 7.795 2.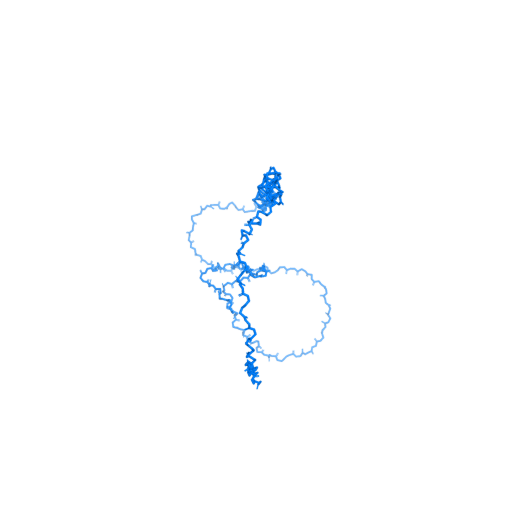414 8.436 1.00 92.06 104 LYS A O 1
ATOM 798 N N . VAL A 1 105 ? 5.733 1.608 8.823 1.00 96.00 105 VAL A N 1
ATOM 799 C CA . VAL A 1 105 ? 5.645 0.839 7.568 1.00 96.00 105 VAL A CA 1
ATOM 800 C C . VAL A 1 105 ? 5.719 1.759 6.348 1.00 96.00 105 VAL A C 1
ATOM 802 O O . VAL A 1 105 ? 6.472 1.472 5.421 1.00 96.00 105 VAL A O 1
ATOM 805 N N . LEU A 1 106 ? 5.004 2.890 6.361 1.00 95.56 106 LEU A N 1
ATOM 806 C CA . LEU A 1 106 ? 5.070 3.874 5.275 1.00 95.56 106 LEU A CA 1
ATOM 807 C C . LEU A 1 106 ? 6.483 4.439 5.097 1.00 95.56 106 LEU A C 1
ATOM 809 O O . LEU A 1 106 ? 6.952 4.559 3.969 1.00 95.56 106 LEU A O 1
ATOM 813 N N . PHE A 1 107 ? 7.182 4.727 6.196 1.00 96.88 107 PHE A N 1
ATOM 814 C CA . PHE A 1 107 ? 8.558 5.220 6.143 1.00 96.88 107 PHE A CA 1
ATOM 815 C C . PHE A 1 107 ? 9.519 4.201 5.521 1.00 96.88 107 PHE A C 1
ATOM 817 O O . PHE A 1 107 ? 10.335 4.560 4.675 1.00 96.88 107 PHE A O 1
ATOM 824 N N . ILE A 1 108 ? 9.399 2.924 5.896 1.00 97.62 108 ILE A N 1
ATOM 825 C CA . ILE A 1 108 ? 10.227 1.847 5.335 1.00 97.62 108 ILE A CA 1
ATOM 826 C C . ILE A 1 108 ? 9.963 1.697 3.834 1.00 97.62 108 ILE A C 1
ATOM 828 O O . ILE A 1 108 ? 10.913 1.639 3.056 1.00 97.62 108 ILE A O 1
ATOM 832 N N . LEU A 1 109 ? 8.695 1.686 3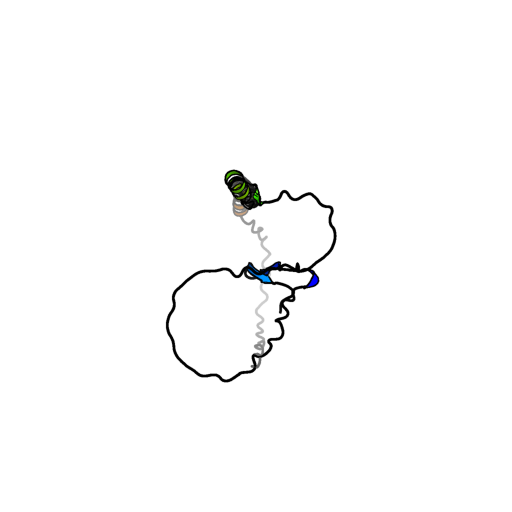.411 1.00 97.88 109 LEU A N 1
ATOM 833 C CA . LEU A 1 109 ? 8.341 1.600 1.991 1.00 97.88 109 LEU A CA 1
ATOM 834 C C . LEU A 1 109 ? 8.901 2.776 1.187 1.00 97.88 109 LEU A C 1
ATOM 836 O O . LEU A 1 109 ? 9.418 2.573 0.090 1.00 97.88 109 LEU A O 1
ATOM 840 N N . LEU A 1 110 ? 8.853 3.987 1.747 1.00 98.06 110 LEU A N 1
ATOM 841 C CA . LEU A 1 110 ? 9.401 5.177 1.104 1.00 98.06 110 LEU A CA 1
ATOM 842 C C . LEU A 1 110 ? 10.919 5.050 0.914 1.00 98.06 110 LEU A C 1
ATOM 844 O O . LEU A 1 110 ? 11.410 5.281 -0.190 1.00 98.06 110 LEU A O 1
ATOM 848 N N . ILE A 1 111 ? 11.649 4.584 1.932 1.00 98.25 111 ILE A N 1
ATOM 849 C CA . ILE A 1 111 ? 13.099 4.344 1.836 1.00 98.25 111 ILE A CA 1
ATOM 850 C C . ILE A 1 111 ? 13.412 3.278 0.780 1.00 98.25 111 ILE A C 1
ATOM 852 O O . ILE A 1 111 ? 14.256 3.510 -0.084 1.00 98.25 111 ILE A O 1
ATOM 856 N N . VAL A 1 112 ? 12.714 2.138 0.799 1.00 98.44 112 VAL A N 1
ATOM 857 C CA . VAL A 1 112 ? 12.918 1.058 -0.184 1.00 98.44 112 VAL A CA 1
ATOM 858 C C . VAL A 1 112 ? 12.654 1.558 -1.607 1.00 98.44 112 VAL A C 1
ATOM 860 O O . VAL A 1 112 ? 13.456 1.296 -2.503 1.00 98.44 112 VAL A O 1
ATOM 863 N N . SER A 1 113 ? 11.582 2.329 -1.815 1.00 97.19 113 SER A N 1
ATOM 864 C CA . SER A 1 113 ? 11.270 2.913 -3.125 1.00 97.19 113 SER A CA 1
ATOM 865 C C . SER A 1 113 ? 12.356 3.881 -3.610 1.00 97.19 113 SER A C 1
ATOM 867 O O . SER A 1 113 ? 12.745 3.827 -4.775 1.00 97.19 113 SER A O 1
ATOM 869 N N . GLY A 1 114 ? 12.909 4.704 -2.710 1.00 98.19 114 GLY A N 1
ATOM 870 C CA . GLY A 1 114 ? 13.994 5.632 -3.027 1.00 98.19 114 GLY A CA 1
ATOM 871 C C . GLY A 1 114 ? 15.288 4.913 -3.408 1.00 98.19 114 GLY A C 1
ATOM 872 O O . GLY A 1 114 ? 15.929 5.285 -4.389 1.00 98.19 114 GLY A O 1
ATOM 873 N N . VAL A 1 115 ? 15.642 3.845 -2.687 1.00 98.12 115 VAL A N 1
ATOM 874 C CA . VAL A 1 115 ? 16.829 3.027 -2.989 1.00 98.12 115 VAL A CA 1
ATOM 875 C C . VAL A 1 115 ? 16.686 2.322 -4.339 1.00 98.12 115 VAL A C 1
ATOM 877 O O . VAL A 1 115 ? 17.620 2.352 -5.139 1.00 98.12 115 VAL A O 1
ATOM 880 N N . LEU A 1 116 ? 15.518 1.737 -4.627 1.00 97.56 116 LEU A N 1
ATOM 881 C CA . LEU A 1 116 ? 15.250 1.101 -5.922 1.00 97.56 116 LEU A CA 1
ATOM 882 C C . LEU A 1 116 ? 15.320 2.105 -7.077 1.00 97.56 116 LEU A C 1
ATOM 884 O O . LEU A 1 116 ? 15.938 1.812 -8.099 1.00 97.56 116 LEU A O 1
ATOM 888 N N . ALA A 1 117 ? 14.737 3.296 -6.910 1.00 97.06 117 ALA A N 1
ATOM 889 C CA . ALA A 1 117 ? 14.809 4.352 -7.915 1.00 97.06 117 ALA A CA 1
ATOM 890 C C . ALA A 1 117 ? 16.259 4.799 -8.157 1.00 97.06 117 ALA A C 1
ATOM 892 O O . ALA A 1 117 ? 16.695 4.872 -9.304 1.00 97.06 117 ALA A O 1
ATOM 893 N N . ALA A 1 118 ? 17.036 5.036 -7.096 1.00 97.12 118 ALA A N 1
ATOM 894 C CA . ALA A 1 118 ? 18.442 5.416 -7.218 1.00 97.12 118 ALA A CA 1
ATOM 895 C C . ALA A 1 118 ? 19.273 4.336 -7.933 1.00 97.12 118 ALA A C 1
ATOM 897 O O . ALA A 1 118 ? 20.026 4.651 -8.854 1.00 97.12 118 ALA A O 1
ATOM 898 N N . ALA A 1 119 ? 19.091 3.063 -7.569 1.00 96.00 119 ALA A N 1
ATOM 899 C CA . ALA A 1 119 ? 19.752 1.946 -8.241 1.00 96.00 119 ALA A CA 1
ATOM 900 C C . ALA A 1 119 ? 19.378 1.875 -9.731 1.00 96.00 119 ALA A C 1
ATOM 902 O O . ALA A 1 119 ? 20.252 1.690 -10.577 1.00 96.00 119 ALA A O 1
ATOM 903 N N . TYR A 1 120 ? 18.103 2.092 -10.064 1.00 95.50 120 TYR A N 1
ATOM 904 C CA . TYR A 1 120 ? 17.634 2.139 -11.447 1.00 95.50 120 TYR A CA 1
ATOM 905 C C . TYR A 1 120 ? 18.302 3.266 -12.253 1.00 95.50 120 TYR A C 1
ATOM 907 O O . TYR A 1 120 ? 18.773 3.027 -13.366 1.00 95.50 120 TYR A O 1
ATOM 915 N N . TYR A 1 121 ? 18.417 4.471 -11.684 1.00 95.69 121 TYR A N 1
ATOM 916 C CA . TYR A 1 121 ? 19.098 5.597 -12.335 1.00 95.69 121 TYR A CA 1
ATOM 917 C C . TYR A 1 121 ? 20.593 5.341 -12.559 1.00 95.69 121 TYR A C 1
ATOM 919 O O . TYR A 1 121 ? 21.126 5.723 -13.600 1.00 95.69 121 TYR A O 1
ATOM 927 N N . VAL A 1 122 ? 21.265 4.663 -11.626 1.00 94.31 122 VAL A N 1
ATOM 928 C CA . VAL A 1 122 ? 22.680 4.288 -11.780 1.00 94.31 122 VAL A CA 1
ATOM 929 C C . VAL A 1 122 ? 22.866 3.189 -12.833 1.00 94.31 122 VAL A C 1
ATOM 931 O O . VAL A 1 122 ? 23.902 3.156 -13.491 1.00 94.31 122 VAL A O 1
ATOM 934 N N . TRP A 1 123 ? 21.872 2.319 -13.042 1.00 90.94 123 TRP A N 1
ATOM 935 C CA . TRP A 1 123 ? 21.967 1.198 -13.986 1.00 90.94 123 TRP A CA 1
ATOM 936 C C . TRP A 1 123 ? 21.528 1.537 -15.425 1.00 90.94 123 TRP A C 1
ATOM 938 O O . TRP A 1 123 ? 21.985 0.905 -16.379 1.00 90.94 123 TRP A O 1
ATOM 948 N N . GLN A 1 124 ? 20.706 2.577 -15.615 1.00 85.75 124 GLN A N 1
ATOM 949 C CA . GLN A 1 124 ? 20.307 3.089 -16.935 1.00 85.75 124 GLN A CA 1
ATOM 950 C C . GLN A 1 124 ? 21.445 3.364 -17.944 1.00 85.75 124 GLN A C 1
ATOM 952 O O . GLN A 1 124 ? 21.270 2.991 -19.110 1.00 85.75 124 GLN A O 1
ATOM 957 N N . PRO A 1 125 ? 22.585 3.999 -17.591 1.00 81.88 125 PRO A N 1
ATOM 958 C CA . PRO A 1 125 ? 23.597 4.369 -18.583 1.00 81.88 125 PRO A CA 1
ATOM 959 C C . PRO A 1 125 ? 24.193 3.166 -19.321 1.00 81.88 125 PRO A C 1
ATOM 961 O O . PRO A 1 125 ? 24.500 3.275 -20.508 1.00 81.88 125 PRO A O 1
ATOM 964 N N . ASP A 1 126 ? 24.317 2.010 -18.668 1.00 83.00 126 ASP A N 1
ATOM 965 C CA . ASP A 1 126 ? 24.885 0.816 -19.301 1.00 83.00 126 ASP A CA 1
ATOM 966 C C . ASP A 1 126 ? 23.887 0.114 -20.225 1.00 83.00 126 ASP A C 1
ATOM 968 O O . ASP A 1 126 ? 24.271 -0.422 -21.267 1.00 83.00 126 ASP A O 1
ATOM 972 N N . VAL A 1 127 ? 22.595 0.154 -19.893 1.00 81.50 127 VAL A N 1
ATOM 973 C CA . VAL A 1 127 ? 21.534 -0.404 -20.745 1.00 81.50 127 VAL A CA 1
ATOM 974 C C . VAL A 1 127 ? 21.361 0.443 -22.006 1.00 81.50 127 VAL A C 1
ATOM 976 O O . VAL A 1 127 ? 21.290 -0.100 -23.109 1.00 81.50 127 VAL A O 1
ATOM 979 N N . LEU A 1 128 ? 21.377 1.773 -21.870 1.00 80.75 128 LEU A N 1
ATOM 980 C CA . LEU A 1 128 ? 21.264 2.693 -23.006 1.00 80.75 128 LEU A CA 1
ATOM 981 C C . LEU A 1 128 ? 22.443 2.560 -23.980 1.00 80.75 128 LEU A C 1
ATOM 983 O O . LEU A 1 128 ? 22.231 2.558 -25.193 1.00 80.75 128 LEU A O 1
ATOM 987 N N . LYS A 1 129 ? 23.670 2.378 -23.472 1.00 82.88 129 LYS A N 1
ATOM 988 C CA . LYS A 1 129 ? 24.849 2.115 -24.317 1.00 82.88 129 LYS A CA 1
ATOM 989 C C . LYS A 1 129 ? 24.698 0.826 -25.122 1.00 82.88 129 LYS A C 1
ATOM 991 O O . LYS A 1 129 ? 24.961 0.838 -26.320 1.00 82.88 129 LYS A O 1
ATOM 996 N N . LYS A 1 130 ? 24.224 -0.258 -24.498 1.00 83.94 130 LYS A N 1
ATOM 997 C CA . LYS A 1 130 ? 24.012 -1.546 -25.182 1.00 83.94 130 LYS A CA 1
ATOM 998 C C . LYS A 1 130 ? 22.952 -1.455 -26.279 1.00 83.94 130 LYS A C 1
ATOM 1000 O O . LYS A 1 130 ? 23.157 -2.008 -27.353 1.00 83.94 130 LYS A O 1
ATOM 1005 N N . ILE A 1 131 ? 21.856 -0.731 -26.041 1.00 83.19 131 ILE A N 1
ATOM 1006 C CA . ILE A 1 131 ? 20.794 -0.548 -27.045 1.00 83.19 131 ILE A CA 1
ATOM 1007 C C . ILE A 1 131 ? 21.302 0.286 -28.229 1.00 83.19 131 ILE A C 1
ATOM 1009 O O . ILE A 1 131 ? 21.071 -0.081 -29.378 1.00 83.19 131 ILE A O 1
ATOM 1013 N N . ASN A 1 132 ? 22.036 1.372 -27.969 1.00 83.50 132 ASN A N 1
ATOM 1014 C CA . ASN A 1 132 ? 22.582 2.210 -29.039 1.00 83.50 132 ASN A CA 1
ATOM 1015 C C . ASN A 1 132 ? 23.636 1.444 -29.862 1.00 83.50 132 ASN A C 1
ATOM 1017 O O . ASN A 1 132 ? 23.616 1.481 -31.089 1.00 83.50 132 ASN A O 1
ATOM 1021 N N . GLN A 1 133 ? 24.484 0.650 -29.205 1.00 83.88 133 GLN A N 1
ATOM 1022 C CA . GLN A 1 133 ? 25.472 -0.191 -29.880 1.00 83.88 133 GLN A CA 1
ATOM 1023 C C . GLN A 1 133 ? 24.826 -1.310 -30.714 1.00 83.88 133 GLN A C 1
ATOM 1025 O O . GLN A 1 133 ? 25.273 -1.564 -31.827 1.00 83.88 133 GLN A O 1
ATOM 1030 N N . ALA A 1 134 ? 23.740 -1.923 -30.230 1.00 81.81 134 ALA A N 1
ATOM 1031 C CA . ALA A 1 134 ? 22.961 -2.892 -31.003 1.00 81.81 134 ALA A CA 1
ATOM 1032 C C . ALA A 1 134 ? 22.266 -2.253 -32.219 1.00 81.81 134 ALA A C 1
ATOM 1034 O O . ALA A 1 134 ? 22.157 -2.891 -33.258 1.00 81.81 134 ALA A O 1
ATOM 1035 N N . SER A 1 135 ? 21.844 -0.986 -32.123 1.00 81.38 135 SER A N 1
ATOM 1036 C CA . SER A 1 135 ? 21.280 -0.249 -33.265 1.00 81.38 135 SER A CA 1
ATOM 1037 C C . SER A 1 135 ? 22.326 0.209 -34.288 1.00 81.38 135 SER A C 1
ATOM 1039 O O . SER A 1 135 ? 21.980 0.490 -35.431 1.00 81.38 135 SER A O 1
ATOM 1041 N N . GLN A 1 136 ? 23.595 0.294 -33.877 1.00 80.69 136 GLN A N 1
ATOM 1042 C CA . GLN A 1 136 ? 24.713 0.686 -34.734 1.00 80.69 136 GLN A CA 1
ATOM 1043 C C . GLN A 1 136 ? 25.459 -0.497 -35.339 1.00 80.69 136 GLN A C 1
ATOM 1045 O O . GLN A 1 136 ? 26.313 -0.265 -36.191 1.00 80.69 136 GLN A O 1
ATOM 1050 N N . GLN A 1 137 ? 25.167 -1.741 -34.942 1.00 76.94 137 GLN A N 1
ATOM 1051 C CA . GLN A 1 137 ? 25.559 -2.851 -35.795 1.00 76.94 137 GLN A CA 1
ATOM 1052 C C . GLN A 1 137 ? 24.757 -2.676 -37.083 1.00 76.94 137 GLN A C 1
ATOM 1054 O O . GLN A 1 137 ? 23.528 -2.804 -37.026 1.00 76.94 137 GLN A O 1
ATOM 1059 N N . PRO A 1 138 ? 25.401 -2.321 -38.219 1.00 68.75 138 PRO A N 1
ATOM 1060 C CA . PRO A 1 138 ? 24.709 -2.426 -39.486 1.00 68.75 138 PRO A CA 1
ATOM 1061 C C . PRO A 1 138 ? 24.179 -3.847 -39.495 1.00 68.75 138 PRO A C 1
ATOM 1063 O O . PRO A 1 138 ? 24.914 -4.768 -39.126 1.00 68.75 138 PRO A O 1
ATOM 1066 N N . ALA A 1 139 ? 22.888 -4.005 -39.786 1.00 67.06 139 ALA A N 1
ATOM 1067 C CA . ALA A 1 139 ? 22.377 -5.316 -40.102 1.00 67.06 139 ALA A CA 1
ATOM 1068 C C . ALA A 1 139 ? 23.361 -5.850 -41.137 1.00 67.06 139 ALA A C 1
ATOM 1070 O O . ALA A 1 139 ? 23.455 -5.304 -42.237 1.00 67.06 139 ALA A O 1
ATOM 1071 N N . ASP A 1 140 ? 24.179 -6.814 -40.724 1.00 65.62 140 ASP A N 1
ATOM 1072 C CA . ASP A 1 140 ? 24.908 -7.681 -41.616 1.00 65.62 140 ASP A CA 1
ATOM 1073 C C . ASP A 1 140 ? 23.780 -8.447 -42.292 1.00 65.62 140 ASP A C 1
ATOM 1075 O O . ASP A 1 140 ? 23.331 -9.504 -41.848 1.00 65.62 140 ASP A O 1
ATOM 1079 N N . VAL A 1 141 ? 23.144 -7.759 -43.245 1.00 62.00 141 VAL A N 1
ATOM 1080 C CA . VAL A 1 141 ? 22.241 -8.315 -44.224 1.00 62.00 141 VAL A CA 1
ATOM 1081 C C . VAL A 1 141 ? 23.196 -9.213 -44.957 1.00 62.00 141 VAL A C 1
ATOM 1083 O O . VAL A 1 141 ? 23.913 -8.722 -45.827 1.00 62.00 141 VAL A O 1
ATOM 1086 N N . GLY A 1 142 ? 23.311 -10.444 -44.440 1.00 61.59 142 GLY A N 1
ATOM 1087 C CA . GLY A 1 142 ? 24.315 -11.403 -44.848 1.00 61.59 142 GLY A CA 1
ATOM 1088 C C . GLY A 1 142 ? 24.420 -11.292 -46.343 1.00 61.59 142 GLY A C 1
ATOM 1089 O O . GLY A 1 142 ? 23.385 -11.367 -47.012 1.00 61.59 142 GLY A O 1
ATOM 1090 N N . GLU A 1 143 ? 25.625 -10.944 -46.796 1.00 59.97 143 GLU A N 1
ATOM 1091 C CA . GLU A 1 143 ? 25.969 -10.809 -48.197 1.00 59.97 143 GLU A CA 1
ATOM 1092 C C . GLU A 1 143 ? 25.284 -11.971 -48.897 1.00 59.97 143 GLU A C 1
ATOM 1094 O O . GLU A 1 143 ? 25.617 -13.134 -48.662 1.00 59.97 143 GLU A O 1
ATOM 1099 N N . VAL A 1 144 ? 24.182 -11.657 -49.585 1.00 65.44 144 VAL A N 1
ATOM 1100 C CA . VAL A 1 144 ? 23.376 -12.644 -50.285 1.00 65.44 144 VAL A CA 1
ATOM 1101 C C . VAL A 1 144 ? 24.255 -13.036 -51.443 1.00 65.44 144 VAL A C 1
ATOM 1103 O O . VAL A 1 144 ? 24.211 -12.415 -52.503 1.00 65.44 144 VAL A O 1
ATOM 1106 N N . ASP A 1 145 ? 25.126 -14.003 -51.157 1.00 62.69 145 ASP A N 1
ATOM 1107 C CA . ASP A 1 145 ? 25.952 -14.728 -52.095 1.00 62.69 145 ASP A CA 1
ATOM 1108 C C . ASP A 1 145 ? 25.047 -14.973 -53.287 1.00 62.69 145 ASP A C 1
ATOM 1110 O O . ASP A 1 145 ? 23.981 -15.588 -53.148 1.00 62.69 145 ASP A O 1
ATOM 1114 N N . ALA A 1 146 ? 25.372 -14.289 -54.382 1.00 62.88 146 ALA A N 1
ATOM 1115 C CA . ALA A 1 146 ? 24.487 -14.115 -55.509 1.00 62.88 146 ALA A CA 1
ATOM 1116 C C . ALA A 1 146 ? 24.092 -15.507 -55.996 1.00 62.88 146 ALA A C 1
ATOM 1118 O O . ALA A 1 146 ? 24.859 -16.170 -56.695 1.00 62.88 146 ALA A O 1
ATOM 1119 N N . MET A 1 147 ? 22.910 -15.976 -55.582 1.00 62.28 147 MET A N 1
ATOM 1120 C CA . MET A 1 147 ? 22.420 -17.265 -56.029 1.00 62.28 147 MET A CA 1
ATOM 1121 C C . MET A 1 147 ? 22.331 -17.175 -57.554 1.00 62.28 147 MET A C 1
ATOM 1123 O O . MET A 1 147 ? 21.716 -16.231 -58.063 1.00 62.28 147 MET A O 1
ATOM 1127 N N . PRO A 1 148 ? 22.982 -18.093 -58.292 1.00 68.00 148 PRO A N 1
ATOM 1128 C CA . PRO A 1 148 ? 22.988 -18.054 -59.742 1.00 68.00 148 PRO A CA 1
ATOM 1129 C C . PRO A 1 148 ? 21.541 -18.061 -60.216 1.00 68.00 148 PRO A C 1
ATOM 1131 O O . PRO A 1 148 ? 20.776 -18.955 -59.858 1.00 68.00 148 PRO A O 1
ATOM 1134 N N . VAL A 1 149 ? 21.182 -17.028 -60.978 1.00 69.62 149 VAL A N 1
ATOM 1135 C CA . VAL A 1 149 ? 19.860 -16.837 -61.574 1.00 69.62 149 VAL A CA 1
ATOM 1136 C C . VAL A 1 149 ? 19.454 -18.145 -62.264 1.00 69.62 149 VAL A C 1
ATOM 1138 O O . VAL A 1 149 ? 20.076 -18.505 -63.268 1.00 69.62 149 VAL A O 1
ATOM 1141 N N . PRO A 1 150 ? 18.462 -18.896 -61.746 1.00 63.69 150 PRO A N 1
ATOM 1142 C CA . PRO A 1 150 ? 17.947 -20.040 -62.471 1.00 63.69 150 PRO A CA 1
ATOM 1143 C C . PRO A 1 150 ? 17.246 -19.505 -63.719 1.00 63.69 150 PRO A C 1
ATOM 1145 O O . PRO A 1 150 ? 16.387 -18.628 -63.631 1.00 63.69 150 PRO A O 1
ATOM 1148 N N . ALA A 1 151 ? 17.666 -20.002 -64.881 1.00 66.62 151 ALA A N 1
ATOM 1149 C CA . ALA A 1 151 ? 17.056 -19.686 -66.162 1.00 66.62 151 ALA A CA 1
ATOM 1150 C C . ALA A 1 151 ? 15.535 -19.879 -66.080 1.00 66.62 151 ALA A C 1
ATOM 1152 O O . ALA A 1 151 ? 15.060 -20.907 -65.593 1.00 66.62 151 ALA A O 1
ATOM 1153 N N . GLU A 1 152 ? 14.800 -18.866 -66.534 1.00 58.84 152 GLU A N 1
ATOM 1154 C CA . GLU A 1 152 ? 13.342 -18.834 -66.566 1.00 58.84 152 GLU A CA 1
ATOM 1155 C C . GLU A 1 152 ? 12.775 -20.103 -67.228 1.00 58.84 152 GLU A C 1
ATOM 1157 O O . GLU A 1 152 ? 13.068 -20.359 -68.399 1.00 58.84 152 GLU A O 1
ATOM 1162 N N . PRO A 1 153 ? 11.930 -20.897 -66.545 1.00 61.50 153 PRO A N 1
ATOM 1163 C CA . PRO A 1 153 ? 11.027 -21.791 -67.240 1.00 61.50 153 PRO A CA 1
ATOM 1164 C C . PRO A 1 153 ? 9.855 -20.973 -67.785 1.00 61.50 153 PRO A C 1
ATOM 1166 O O . PRO A 1 153 ? 9.168 -20.245 -67.064 1.00 61.50 153 PRO A O 1
ATOM 1169 N N . GLU A 1 154 ? 9.666 -21.097 -69.094 1.00 54.03 154 GLU A N 1
ATOM 1170 C CA . GLU A 1 154 ? 8.607 -20.470 -69.863 1.00 54.03 154 GLU A CA 1
ATOM 1171 C C . GLU A 1 154 ? 7.220 -20.600 -69.220 1.00 54.03 154 GLU A C 1
ATOM 1173 O O . GLU A 1 154 ? 6.810 -21.645 -68.713 1.00 54.03 154 GLU A O 1
ATOM 1178 N N . LYS A 1 155 ? 6.483 -19.493 -69.331 1.00 58.19 155 LYS A N 1
ATOM 1179 C CA . LYS A 1 155 ? 5.023 -19.359 -69.303 1.00 58.19 155 LYS A CA 1
ATOM 1180 C C . LYS A 1 155 ? 4.255 -20.682 -69.447 1.00 58.19 155 LYS A C 1
ATOM 1182 O O . LYS A 1 155 ? 4.074 -21.194 -70.546 1.00 58.19 155 LYS A O 1
ATOM 1187 N N . GLY A 1 156 ? 3.641 -21.113 -68.351 1.00 53.75 156 GLY A N 1
ATOM 1188 C CA . GLY A 1 156 ? 2.538 -22.070 -68.354 1.00 53.75 156 GLY A CA 1
ATOM 1189 C C . GLY A 1 156 ? 1.446 -21.583 -67.416 1.00 53.75 156 GLY A C 1
ATOM 1190 O O . GLY A 1 156 ? 1.493 -21.828 -66.217 1.00 53.75 156 GLY A O 1
ATOM 1191 N N . GLY A 1 157 ? 0.488 -20.828 -67.954 1.00 60.12 157 GLY A N 1
ATOM 1192 C CA . GLY A 1 157 ? -0.662 -20.354 -67.199 1.00 60.12 157 GLY A CA 1
ATOM 1193 C C . GLY A 1 157 ? -1.569 -21.504 -66.769 1.00 60.12 157 GLY A C 1
ATOM 1194 O O . GLY A 1 157 ? -1.957 -22.330 -67.589 1.00 60.12 157 GLY A O 1
ATOM 1195 N N . HIS A 1 158 ? -1.985 -21.502 -65.505 1.00 60.06 158 HIS A N 1
ATOM 1196 C CA . HIS A 1 158 ? -3.237 -22.141 -65.121 1.00 60.06 158 HIS A CA 1
ATOM 1197 C C . HIS A 1 158 ? -3.883 -21.388 -63.956 1.00 60.06 158 HIS A C 1
ATOM 1199 O O . HIS A 1 158 ? -3.542 -21.546 -62.789 1.00 60.06 158 HIS A O 1
ATOM 1205 N N . ILE A 1 159 ? -4.811 -20.511 -64.325 1.00 59.72 159 ILE A N 1
ATOM 1206 C CA . ILE A 1 159 ? -5.829 -19.932 -63.453 1.00 59.72 159 ILE A CA 1
ATOM 1207 C C . ILE A 1 159 ? -6.812 -21.051 -63.107 1.00 59.72 159 ILE A C 1
ATOM 1209 O O . ILE A 1 159 ? -7.627 -21.434 -63.943 1.00 59.72 159 ILE A O 1
ATOM 1213 N N . VAL A 1 160 ? -6.732 -21.572 -61.884 1.00 61.47 160 VAL A N 1
ATOM 1214 C CA . VAL A 1 160 ? -7.797 -22.390 -61.298 1.00 61.47 160 VAL A CA 1
ATOM 1215 C C . VAL A 1 160 ? -8.426 -21.563 -60.189 1.00 61.47 160 VAL A C 1
ATOM 1217 O O . VAL A 1 160 ? -7.800 -21.279 -59.169 1.00 61.47 160 VAL A O 1
ATOM 1220 N N . GLY A 1 161 ? -9.652 -21.112 -60.452 1.00 61.53 161 GLY A N 1
ATOM 1221 C CA . GLY A 1 161 ? -10.496 -20.436 -59.480 1.00 61.53 161 GLY A CA 1
ATOM 1222 C C . GLY A 1 161 ? -10.811 -21.365 -58.311 1.00 61.53 161 GLY A C 1
ATOM 1223 O O . GLY A 1 161 ? -11.208 -22.510 -58.512 1.00 61.53 161 GLY A O 1
ATOM 1224 N N . GLY A 1 162 ? -10.616 -20.853 -57.099 1.00 59.62 162 GLY A N 1
ATOM 1225 C CA . GLY A 1 162 ? -11.010 -21.491 -55.850 1.00 59.62 162 GLY A CA 1
ATOM 1226 C C . GLY A 1 162 ? -12.070 -20.644 -55.156 1.00 59.62 162 GLY A C 1
ATOM 1227 O O . GLY A 1 162 ? -11.831 -19.482 -54.843 1.00 59.62 162 GLY A O 1
ATOM 1228 N N . GLU A 1 163 ? -13.234 -21.255 -54.996 1.00 66.75 163 GLU A N 1
ATOM 1229 C CA . GLU A 1 163 ? -14.498 -20.806 -54.405 1.00 66.75 163 GLU A CA 1
ATOM 1230 C C . GLU A 1 163 ? -14.394 -19.916 -53.143 1.00 66.75 163 GLU A C 1
ATOM 1232 O O . GLU A 1 163 ? -13.577 -20.189 -52.259 1.00 66.75 163 GLU A O 1
ATOM 1237 N N . PRO A 1 164 ? -15.252 -18.884 -52.991 1.00 75.69 164 PRO A N 1
ATOM 1238 C CA . PRO A 1 164 ? -15.384 -18.161 -51.729 1.00 75.69 164 PRO A CA 1
ATOM 1239 C C . PRO A 1 164 ? -16.099 -19.019 -50.662 1.00 75.69 164 PRO A C 1
ATOM 1241 O O . PRO A 1 164 ? -17.052 -19.732 -50.984 1.00 75.69 164 PRO A O 1
ATOM 1244 N N . PRO A 1 165 ? -15.689 -18.936 -49.382 1.00 74.44 165 PRO A N 1
ATOM 1245 C CA . PRO A 1 165 ? -16.272 -19.732 -48.305 1.00 74.44 165 PRO A CA 1
ATOM 1246 C C . PRO A 1 165 ? -17.722 -19.314 -47.980 1.00 74.44 165 PRO A C 1
ATOM 1248 O O . PRO A 1 165 ? -18.055 -18.126 -48.058 1.00 74.44 165 PRO A O 1
ATOM 1251 N N . PRO A 1 166 ? -18.586 -20.265 -47.574 1.00 73.56 166 PRO A N 1
ATOM 1252 C CA . PRO A 1 166 ? -19.975 -19.989 -47.225 1.00 73.56 166 PRO A CA 1
ATOM 1253 C C . PRO A 1 166 ? -20.084 -19.141 -45.951 1.00 73.56 166 PRO A C 1
ATOM 1255 O O . PRO A 1 166 ? -19.400 -19.378 -44.955 1.00 73.56 166 PRO A O 1
ATOM 1258 N N . GLN A 1 167 ? -20.977 -18.150 -45.989 1.00 75.00 167 GLN A N 1
ATOM 1259 C CA . GLN A 1 167 ? -21.308 -17.307 -44.842 1.00 75.00 167 GLN A CA 1
ATOM 1260 C C . GLN A 1 167 ? -22.145 -18.081 -43.803 1.00 75.00 167 GLN A C 1
ATOM 1262 O O . GLN A 1 167 ? -22.966 -18.918 -44.188 1.00 75.00 167 GLN A O 1
ATOM 1267 N N . PRO A 1 168 ? -21.980 -17.804 -42.497 1.00 70.25 168 PRO A N 1
ATOM 1268 C CA . PRO A 1 168 ? -22.795 -18.411 -41.448 1.00 70.25 168 PRO A CA 1
ATOM 1269 C C . PRO A 1 168 ? -24.237 -17.878 -41.473 1.00 70.25 168 PRO A C 1
ATOM 1271 O O . PRO A 1 168 ? -24.463 -16.674 -41.598 1.00 70.25 168 PRO A O 1
ATOM 1274 N N . ALA A 1 169 ? -25.206 -18.787 -41.339 1.00 71.06 169 ALA A N 1
ATOM 1275 C CA . ALA A 1 169 ? -26.623 -18.467 -41.188 1.00 71.06 169 ALA A CA 1
ATOM 1276 C C . ALA A 1 169 ? -26.890 -17.773 -39.838 1.00 71.06 169 ALA A C 1
ATOM 1278 O O . ALA A 1 169 ? -26.300 -18.156 -38.825 1.00 71.06 169 ALA A O 1
ATOM 1279 N N . GLN A 1 170 ? -27.755 -16.754 -39.855 1.00 72.81 170 GLN A N 1
ATOM 1280 C CA . GLN A 1 170 ? -28.268 -16.061 -38.666 1.00 72.81 170 GLN A CA 1
ATOM 1281 C C . GLN A 1 170 ? -29.396 -16.844 -37.997 1.00 72.81 170 GLN A C 1
ATOM 1283 O O . GLN A 1 170 ? -30.169 -17.494 -38.738 1.00 72.81 170 GLN A O 1
#

Secondary structure (DSSP, 8-state):
-PPP-GGGS-TT-EEEE-TTT--EEEE-TT-----------------------------------------------GGG--HHHHHHHHHHT------HHHHHHHHHHHHHHHHHHHHHHHHHHHHHHHHHHHHHS------------PPPPP---------PPPPPP-

Radius of gyration: 42.32 Å; chains: 1; bounding box: 85×43×118 Å

pLDDT: mean 70.85, std 15.87, range [44.28, 98.44]

Foldseek 3Di:
DDDDDLVPADQQWDWDADPPPGDIDTDHPDPPVPPPPPPPPPDDDDDDDDDDDDDDDDDDDDDDDDDDDDDDPPDPDPPPDDVVNVVVVVVVVPPPPDPPPVVVVVVVVVVVVVVVVVVVVVCVVVVVVVVVVVVPPDPCPPPPPPDPPDPDDDDDDDDDDDDDDDDDDD